Protein AF-B1K6P9-F1 (afdb_monomer)

Organism: Burkholderia orbicola (strain MC0-3) (NCBI:txid406425)

Secondary structure (DSSP, 8-state):
-BHHHHHHHHHHTT--HHHHHHHTT--HHHHHTHHHHSB--HHHHHHHHHHHHHHHTT---HHHHHTS--PPPPPTT---------PPPPP--

Sequence (93 aa):
MTYFEFRDQLKRARLTVREFASLVKMNENSITNYSQKGVVPSHLAVIALLMGEMADHQIEFRDIIDQMEIKQKKPRGAPIKFGMSHAKPALQG

Foldseek 3Di:
DFLVVLVVLCVLLVHDLVLLCVLLLHDSCVSVVSNVVRDDDPVSVVVSNVSSVCVVVVHDCSVVSVPDPPDRDPDPDDDPPPPPPPDDDDDDD

Solvent-accessible surface area (backbone atoms only — not comparable to full-atom values): 5708 Å² total; per-residue (Å²): 97,39,36,65,59,45,51,50,24,26,52,60,40,71,40,54,70,59,55,49,20,58,71,72,53,44,61,46,66,71,57,60,56,23,57,83,69,46,41,48,60,68,68,62,41,52,52,33,48,51,45,19,52,33,40,75,70,72,45,84,54,67,70,62,51,68,69,48,88,70,73,62,76,75,79,84,77,72,79,76,83,70,80,83,75,81,76,79,84,78,91,80,132

Radius of gyration: 21.48 Å; Cα contacts (8 Å, |Δi|>4): 73; chains: 1; bounding box: 70×48×27 Å

Mean predicted aligned error: 10.43 Å

pLDDT: mean 84.45, std 18.44, range [46.09, 98.56]

Nearest PDB structures (foldseek):
  3g5g-assembly5_J  TM=5.085E-01  e=7.215E-01  Enterobacter sp. RFL1396
  3fya-assembly1_A  TM=5.545E-01  e=1.283E+00  Enterobacter sp. RFL1396
  3g5g-assembly5_I  TM=5.527E-01  e=1.283E+00  Enterobacter sp. RFL1396
  4i6u-assembly2_C  TM=5.665E-01  e=1.710E+00  Enterobacter sp. RFL1396
  4pu8-assembly1_A  TM=5.807E-01  e=1.524E+00  Shewanella oneidensis MR-1

Structure (mmCIF, N/CA/C/O backbone):
data_AF-B1K6P9-F1
#
_entry.id   AF-B1K6P9-F1
#
loop_
_atom_site.group_PDB
_atom_site.id
_atom_site.type_symbol
_atom_site.label_atom_id
_atom_site.label_alt_id
_atom_site.label_comp_id
_atom_site.label_asym_id
_atom_site.label_entity_id
_atom_site.label_seq_id
_atom_site.pdbx_PDB_ins_code
_atom_site.Cartn_x
_atom_site.Cartn_y
_atom_site.Cartn_z
_atom_site.occupancy
_atom_site.B_iso_or_equiv
_atom_site.auth_seq_id
_atom_site.auth_comp_id
_atom_site.auth_asym_id
_atom_site.auth_atom_id
_atom_site.pdbx_PDB_model_num
ATOM 1 N N . MET A 1 1 ? 1.752 10.225 -6.551 1.00 95.94 1 MET A N 1
ATOM 2 C CA . MET A 1 1 ? 1.388 9.840 -5.178 1.00 95.94 1 MET A CA 1
ATOM 3 C C . MET A 1 1 ? 2.639 9.345 -4.478 1.00 95.94 1 MET A C 1
ATOM 5 O O . MET A 1 1 ? 3.317 8.456 -4.998 1.00 95.94 1 MET A O 1
ATOM 9 N N . THR A 1 2 ? 2.981 9.965 -3.357 1.00 98.38 2 THR A N 1
ATOM 10 C CA . THR A 1 2 ? 4.077 9.510 -2.502 1.00 98.38 2 THR A CA 1
ATOM 11 C C . THR A 1 2 ? 3.719 8.169 -1.864 1.00 98.38 2 THR A C 1
ATOM 13 O O . THR A 1 2 ? 2.549 7.797 -1.761 1.00 98.38 2 THR A O 1
ATOM 16 N N . TYR A 1 3 ? 4.722 7.416 -1.417 1.00 98.12 3 TYR A N 1
ATOM 17 C CA . TYR A 1 3 ? 4.477 6.176 -0.680 1.00 98.12 3 TYR A CA 1
ATOM 18 C C . TYR A 1 3 ? 3.678 6.423 0.611 1.00 98.12 3 TYR A C 1
ATOM 20 O O . TYR A 1 3 ? 2.876 5.581 1.009 1.00 98.12 3 TYR A O 1
ATOM 28 N N . PHE A 1 4 ? 3.856 7.587 1.242 1.00 97.94 4 PHE A N 1
ATOM 29 C CA . PHE A 1 4 ? 3.111 7.970 2.438 1.00 97.94 4 PHE A CA 1
ATOM 30 C C . PHE A 1 4 ? 1.623 8.204 2.136 1.00 97.94 4 PHE A C 1
ATOM 32 O O . PHE A 1 4 ? 0.778 7.564 2.753 1.00 97.94 4 PHE A O 1
ATOM 39 N N . GLU A 1 5 ? 1.307 9.006 1.113 1.00 98.44 5 GLU A N 1
ATOM 40 C CA . GLU A 1 5 ? -0.075 9.223 0.652 1.00 98.44 5 GLU A CA 1
ATOM 41 C C . GLU A 1 5 ? -0.755 7.905 0.259 1.00 98.44 5 GLU A C 1
ATOM 43 O O . GLU A 1 5 ? -1.909 7.663 0.601 1.00 98.44 5 GLU A O 1
ATOM 48 N N . PHE A 1 6 ? -0.022 7.016 -0.419 1.00 98.56 6 PHE A N 1
ATOM 49 C CA . PHE A 1 6 ? -0.505 5.677 -0.750 1.00 98.56 6 PHE A CA 1
ATOM 50 C C . PHE A 1 6 ? -0.867 4.879 0.507 1.00 98.56 6 PHE A C 1
ATOM 52 O O . PHE A 1 6 ? -1.934 4.271 0.569 1.00 98.56 6 PHE A O 1
ATOM 59 N N . ARG A 1 7 ? -0.013 4.902 1.537 1.00 98.25 7 ARG A N 1
ATOM 60 C CA . ARG A 1 7 ? -0.286 4.226 2.814 1.00 98.25 7 ARG A CA 1
ATOM 61 C C . ARG A 1 7 ? -1.501 4.813 3.522 1.00 98.25 7 ARG A C 1
ATOM 63 O O . ARG A 1 7 ? -2.233 4.046 4.141 1.00 98.25 7 ARG A O 1
ATOM 70 N N . ASP A 1 8 ? -1.737 6.114 3.416 1.00 98.31 8 ASP A N 1
ATOM 71 C CA . ASP A 1 8 ? -2.927 6.744 3.984 1.00 98.31 8 ASP A CA 1
ATOM 72 C C . ASP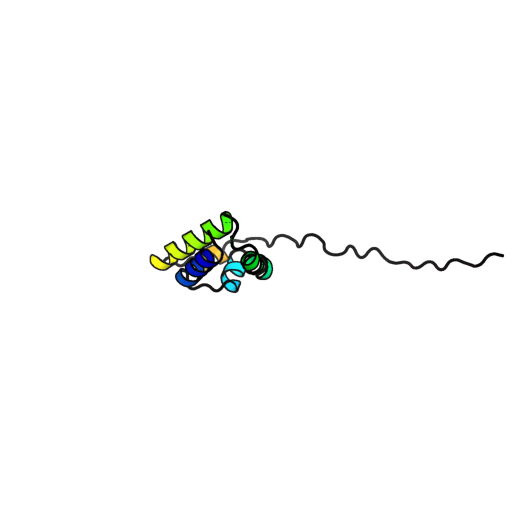 A 1 8 ? -4.206 6.336 3.246 1.00 98.31 8 ASP A C 1
ATOM 74 O O . ASP A 1 8 ? -5.195 6.015 3.904 1.00 98.31 8 ASP A O 1
ATOM 78 N N . GLN A 1 9 ? -4.172 6.205 1.914 1.00 98.38 9 GLN A N 1
ATOM 79 C CA . GLN A 1 9 ? -5.295 5.625 1.165 1.00 98.38 9 GLN A CA 1
ATOM 80 C C . GLN A 1 9 ? -5.573 4.172 1.576 1.00 98.38 9 GLN A C 1
ATOM 82 O O . GLN A 1 9 ? -6.730 3.794 1.744 1.00 98.38 9 GLN A O 1
ATOM 87 N N . LEU A 1 10 ? -4.536 3.361 1.826 1.00 98.19 10 LEU A N 1
ATOM 88 C CA . LEU A 1 10 ? -4.737 1.998 2.334 1.00 98.19 10 LEU A CA 1
ATOM 89 C C . LEU A 1 10 ? -5.354 1.986 3.736 1.00 98.19 10 LEU A C 1
ATOM 91 O O . LEU A 1 10 ? -6.266 1.203 3.989 1.00 98.19 10 LEU A O 1
ATOM 95 N N . LYS A 1 11 ? -4.907 2.866 4.641 1.00 98.06 11 LYS A N 1
ATOM 96 C CA . LYS A 1 11 ? -5.520 3.001 5.973 1.00 98.06 11 LYS A CA 1
ATOM 97 C C . LYS A 1 11 ? -6.992 3.397 5.867 1.00 98.06 11 LYS A C 1
ATOM 99 O O . LYS A 1 11 ? -7.815 2.791 6.547 1.00 98.06 11 LYS A O 1
ATOM 104 N N . ARG A 1 12 ? -7.317 4.362 4.998 1.00 97.44 12 ARG A N 1
ATOM 105 C CA . ARG A 1 12 ? -8.695 4.791 4.699 1.00 97.44 12 ARG A CA 1
ATOM 106 C C . ARG A 1 12 ? -9.538 3.614 4.205 1.00 97.44 12 ARG A C 1
ATOM 108 O O . ARG A 1 12 ? -10.601 3.348 4.750 1.00 97.44 12 ARG A O 1
ATOM 115 N N . ALA A 1 13 ? -8.982 2.808 3.301 1.00 97.44 13 ALA A N 1
ATOM 116 C CA . ALA A 1 13 ? -9.595 1.574 2.814 1.00 97.44 13 ALA A CA 1
ATOM 117 C C . ALA A 1 13 ? -9.654 0.426 3.847 1.00 97.44 13 ALA A C 1
ATOM 119 O O . ALA A 1 13 ? -10.181 -0.647 3.542 1.00 97.44 13 ALA A O 1
ATOM 120 N N . ARG A 1 14 ? -9.107 0.616 5.059 1.00 96.81 14 ARG A N 1
ATOM 121 C CA . ARG A 1 14 ? -8.919 -0.423 6.088 1.00 96.81 14 ARG A CA 1
ATOM 122 C C . ARG A 1 14 ? -8.154 -1.631 5.543 1.00 96.81 14 ARG A C 1
ATOM 124 O O . ARG A 1 14 ? -8.593 -2.773 5.664 1.00 96.81 14 ARG A O 1
ATOM 131 N N . LEU A 1 15 ? -7.028 -1.355 4.893 1.00 97.25 15 LEU A N 1
ATOM 132 C CA . LEU A 1 15 ? -6.121 -2.343 4.325 1.00 97.25 15 LEU A CA 1
ATOM 133 C C . LEU A 1 15 ? -4.698 -2.153 4.849 1.00 97.25 15 LEU A C 1
ATOM 135 O O . LEU A 1 15 ? -4.154 -1.051 4.953 1.00 97.25 15 LEU A O 1
ATOM 139 N N . THR A 1 16 ? -4.043 -3.275 5.090 1.00 97.69 16 THR A N 1
ATOM 140 C CA . THR A 1 16 ? -2.591 -3.378 5.182 1.00 97.69 16 THR A CA 1
ATOM 141 C C . THR A 1 16 ? -1.968 -3.438 3.780 1.00 97.69 16 THR A C 1
ATOM 143 O O . THR A 1 16 ? -2.633 -3.722 2.783 1.00 97.69 16 THR A O 1
ATOM 146 N N . VAL A 1 17 ? -0.651 -3.206 3.678 1.00 97.12 17 VAL A N 1
ATOM 147 C CA . VAL A 1 17 ? 0.078 -3.390 2.402 1.00 97.12 17 VAL A CA 1
ATOM 148 C C . VAL A 1 17 ? -0.004 -4.839 1.927 1.00 97.12 17 VAL A C 1
ATOM 150 O O . VAL A 1 17 ? -0.130 -5.075 0.730 1.00 97.12 17 VAL A O 1
ATOM 153 N N . ARG A 1 18 ? 0.015 -5.799 2.857 1.00 96.62 18 ARG A N 1
ATOM 154 C CA . ARG A 1 18 ? -0.113 -7.226 2.559 1.00 96.62 18 ARG A CA 1
ATOM 155 C C . ARG A 1 18 ? -1.472 -7.571 1.954 1.00 96.62 18 ARG A C 1
ATOM 157 O O . ARG A 1 18 ? -1.523 -8.263 0.941 1.00 96.62 18 ARG A O 1
ATOM 164 N N . GLU A 1 19 ? -2.562 -7.082 2.540 1.00 96.25 19 GLU A N 1
ATOM 165 C CA . GLU A 1 19 ? -3.915 -7.315 2.014 1.00 96.25 19 GLU A CA 1
ATOM 166 C C . GLU A 1 19 ? -4.094 -6.666 0.646 1.00 96.25 19 GLU A C 1
ATOM 168 O O . GLU A 1 19 ? -4.571 -7.315 -0.282 1.00 96.25 19 GLU A O 1
ATOM 173 N N . PHE A 1 20 ? -3.621 -5.427 0.483 1.00 96.44 20 PHE A N 1
ATOM 174 C CA . PHE A 1 20 ? -3.611 -4.774 -0.821 1.00 96.44 20 PHE A CA 1
ATOM 175 C C . PHE A 1 20 ? -2.828 -5.598 -1.854 1.00 96.44 20 PHE A C 1
ATOM 177 O O . PHE A 1 20 ? -3.345 -5.867 -2.935 1.00 96.44 20 PHE A O 1
ATOM 184 N N . ALA A 1 21 ? -1.618 -6.060 -1.514 1.00 95.25 21 ALA A N 1
ATOM 185 C CA . ALA A 1 21 ? -0.803 -6.904 -2.387 1.00 95.25 21 ALA A CA 1
ATOM 186 C C . ALA A 1 21 ? -1.535 -8.192 -2.795 1.00 95.25 21 ALA A C 1
ATOM 188 O O . ALA A 1 21 ? -1.481 -8.585 -3.960 1.00 95.25 21 ALA A O 1
ATOM 189 N N . SER A 1 22 ? -2.253 -8.815 -1.855 1.00 93.06 22 SER A N 1
ATOM 190 C CA . SER A 1 22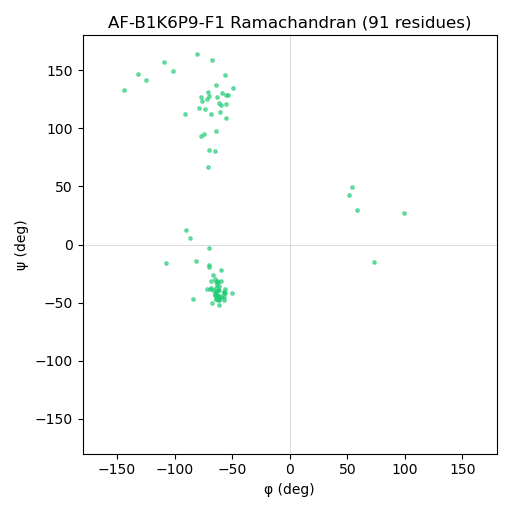 ? -3.069 -10.005 -2.104 1.00 93.06 22 SER A CA 1
ATOM 191 C C . SER A 1 22 ? -4.216 -9.730 -3.080 1.00 93.06 22 SER A C 1
ATOM 193 O O . SER A 1 22 ? -4.411 -10.501 -4.023 1.00 93.06 22 SER A O 1
ATOM 195 N N . LEU A 1 23 ? -4.930 -8.613 -2.909 1.00 92.69 23 LEU A N 1
ATOM 196 C CA . LEU A 1 23 ? -6.033 -8.206 -3.787 1.00 92.69 23 LEU A CA 1
ATOM 197 C C . LEU A 1 23 ? -5.545 -7.940 -5.217 1.00 92.69 23 LEU A C 1
ATOM 199 O O . LEU A 1 23 ? -6.138 -8.424 -6.176 1.00 92.69 23 LEU A O 1
ATOM 203 N N . VAL A 1 24 ? -4.409 -7.252 -5.375 1.00 91.75 24 VAL A N 1
ATOM 204 C CA . VAL A 1 24 ? -3.834 -6.961 -6.704 1.00 91.75 24 VAL A CA 1
ATOM 205 C C . VAL A 1 24 ? -2.922 -8.074 -7.245 1.00 91.75 24 VAL A C 1
ATOM 207 O O . VAL A 1 24 ? -2.283 -7.902 -8.285 1.00 91.75 24 VAL A O 1
ATOM 210 N N . LYS A 1 25 ? -2.837 -9.215 -6.545 1.00 90.50 25 LYS A N 1
ATOM 211 C CA . LYS A 1 25 ? -2.005 -10.387 -6.883 1.00 90.50 25 LYS A CA 1
ATOM 212 C C . LYS A 1 25 ? -0.533 -10.038 -7.151 1.00 90.50 25 LYS A C 1
ATOM 214 O O . LYS A 1 25 ? 0.097 -10.566 -8.073 1.00 90.50 25 LYS A O 1
ATOM 219 N N . MET A 1 26 ? 0.027 -9.163 -6.321 1.00 92.31 26 MET A N 1
ATOM 220 C CA . MET A 1 26 ? 1.438 -8.780 -6.331 1.00 92.31 26 MET A CA 1
ATOM 221 C C . MET A 1 26 ? 2.175 -9.328 -5.110 1.00 92.31 26 MET A C 1
ATOM 223 O O . MET A 1 26 ? 1.589 -9.608 -4.069 1.00 92.31 26 MET A O 1
ATOM 227 N N . ASN A 1 27 ? 3.496 -9.457 -5.229 1.00 93.81 27 ASN A N 1
ATOM 228 C CA . ASN A 1 27 ? 4.341 -9.756 -4.081 1.00 93.81 27 ASN A CA 1
ATOM 229 C C . ASN A 1 27 ? 4.406 -8.526 -3.158 1.00 93.81 27 ASN A C 1
ATOM 231 O O . ASN A 1 27 ? 4.703 -7.425 -3.625 1.00 93.81 27 ASN A O 1
ATOM 235 N N . GLU A 1 28 ? 4.181 -8.722 -1.857 1.00 95.94 28 GLU A N 1
ATOM 236 C CA . GLU A 1 28 ? 4.267 -7.677 -0.829 1.00 95.94 28 GLU A CA 1
ATOM 237 C C . GLU A 1 28 ? 5.586 -6.888 -0.908 1.00 95.94 28 GLU A C 1
ATOM 239 O O . GLU A 1 28 ? 5.571 -5.657 -0.886 1.00 95.94 28 GLU A O 1
ATOM 244 N N . ASN A 1 29 ? 6.712 -7.577 -1.126 1.00 95.56 29 ASN A N 1
ATOM 245 C CA . ASN A 1 29 ? 8.038 -6.962 -1.229 1.00 95.56 29 ASN A CA 1
ATOM 246 C C . ASN A 1 29 ? 8.142 -5.992 -2.410 1.00 95.56 29 ASN A C 1
ATOM 248 O O . ASN A 1 29 ? 8.846 -4.989 -2.342 1.00 95.56 29 ASN A O 1
ATOM 252 N N . SER A 1 30 ? 7.429 -6.256 -3.510 1.00 94.62 30 SER A N 1
ATOM 253 C CA . SER A 1 30 ? 7.400 -5.333 -4.649 1.00 94.62 30 SER A CA 1
ATOM 254 C C . SER A 1 30 ? 6.741 -4.005 -4.288 1.00 94.62 30 SER A C 1
ATOM 256 O O . SER A 1 30 ? 7.113 -2.983 -4.855 1.00 94.62 30 SER A O 1
ATOM 258 N N . ILE A 1 31 ? 5.798 -4.017 -3.344 1.00 96.12 31 ILE A N 1
ATOM 259 C CA . ILE A 1 31 ? 5.091 -2.822 -2.887 1.00 96.12 31 ILE A CA 1
ATOM 260 C C . ILE A 1 31 ? 5.905 -2.100 -1.816 1.00 96.12 31 ILE A C 1
ATOM 262 O O . ILE A 1 31 ? 6.105 -0.889 -1.915 1.00 96.12 31 ILE A O 1
ATOM 266 N N . THR A 1 32 ? 6.425 -2.824 -0.821 1.00 95.88 32 THR A N 1
ATOM 267 C CA . THR A 1 32 ? 7.220 -2.219 0.260 1.00 95.88 32 THR A CA 1
ATOM 268 C C . THR A 1 32 ? 8.515 -1.588 -0.255 1.00 95.88 32 THR A C 1
ATOM 270 O O . THR A 1 32 ? 8.916 -0.543 0.258 1.00 95.88 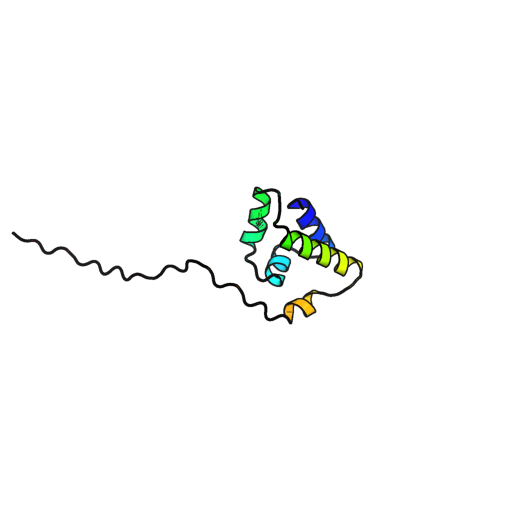32 THR A O 1
ATOM 273 N N . ASN A 1 33 ? 9.115 -2.119 -1.328 1.00 96.38 33 ASN A N 1
ATOM 274 C CA . ASN A 1 33 ? 10.279 -1.521 -1.996 1.00 96.38 33 ASN A CA 1
ATOM 275 C C . ASN A 1 33 ? 10.031 -0.096 -2.531 1.00 96.38 33 ASN A C 1
ATOM 277 O O . ASN A 1 33 ? 10.986 0.663 -2.703 1.00 96.38 33 ASN A O 1
ATOM 281 N N . TYR A 1 34 ? 8.779 0.312 -2.778 1.00 97.00 34 TYR A N 1
ATOM 282 C CA . TYR A 1 34 ? 8.484 1.694 -3.179 1.00 97.00 34 TYR A CA 1
ATOM 283 C C . TYR A 1 34 ? 8.694 2.705 -2.046 1.00 97.00 34 TYR A C 1
ATOM 285 O O . TYR A 1 34 ? 8.887 3.884 -2.336 1.00 97.00 34 TYR A O 1
ATOM 293 N N . SER A 1 35 ? 8.751 2.263 -0.783 1.00 95.81 35 SER A N 1
ATOM 294 C CA . SER A 1 35 ? 9.111 3.137 0.342 1.00 95.81 35 SER A CA 1
ATOM 295 C C . SER A 1 35 ? 10.475 3.803 0.142 1.00 95.81 35 SER A C 1
ATOM 297 O O . SER A 1 35 ? 10.596 5.007 0.339 1.00 95.81 35 SER A O 1
ATOM 299 N N . GLN A 1 36 ? 11.468 3.057 -0.353 1.00 95.44 36 GLN A N 1
ATOM 300 C CA . GLN A 1 36 ? 12.820 3.564 -0.615 1.00 95.44 36 GLN A CA 1
ATOM 301 C C . GLN A 1 36 ? 12.857 4.570 -1.771 1.00 95.44 36 GLN A C 1
ATOM 303 O O . GLN A 1 36 ? 13.674 5.483 -1.777 1.00 95.44 36 GLN A O 1
ATOM 308 N N . LYS A 1 37 ? 11.963 4.412 -2.755 1.00 94.00 37 LYS A N 1
ATOM 309 C CA . LYS A 1 37 ? 11.832 5.330 -3.898 1.00 94.00 37 LYS A CA 1
ATOM 310 C C . LYS A 1 37 ? 11.005 6.574 -3.570 1.00 94.00 37 LYS A C 1
ATOM 312 O O . LYS A 1 37 ? 10.973 7.500 -4.372 1.00 94.00 37 LYS A O 1
ATOM 317 N N . GLY A 1 38 ? 10.280 6.576 -2.452 1.00 96.69 38 GLY A N 1
ATOM 318 C CA . GLY A 1 38 ? 9.405 7.668 -2.021 1.00 96.69 38 GLY A CA 1
ATOM 319 C C . GLY A 1 38 ? 8.102 7.817 -2.816 1.00 96.69 38 GLY A C 1
ATOM 320 O O . GLY A 1 38 ? 7.179 8.476 -2.340 1.00 96.69 38 GLY A O 1
ATOM 321 N N . VAL A 1 39 ? 7.974 7.184 -3.986 1.00 97.69 39 VAL A N 1
ATOM 322 C CA . VAL A 1 39 ? 6.803 7.274 -4.872 1.00 97.69 39 VAL A CA 1
ATOM 323 C C . VAL A 1 39 ? 6.335 5.898 -5.336 1.00 97.69 39 VAL A C 1
ATOM 325 O O . VAL A 1 39 ? 7.142 4.991 -5.553 1.00 97.69 39 VAL A O 1
ATOM 328 N N . VAL A 1 40 ? 5.022 5.754 -5.523 1.00 97.62 40 VAL A N 1
ATOM 329 C CA . VAL A 1 40 ? 4.403 4.534 -6.065 1.00 97.62 40 VAL A CA 1
ATOM 330 C C . VAL A 1 40 ? 4.042 4.702 -7.549 1.00 97.62 40 VAL A C 1
ATOM 332 O O . VAL A 1 40 ? 3.716 5.812 -7.977 1.00 97.62 40 VAL A O 1
ATOM 335 N N . PRO A 1 41 ? 4.068 3.625 -8.358 1.00 97.88 41 PRO A N 1
ATOM 336 C CA . PRO A 1 41 ? 3.590 3.656 -9.738 1.00 97.88 41 PRO A CA 1
ATOM 337 C C . PRO A 1 41 ? 2.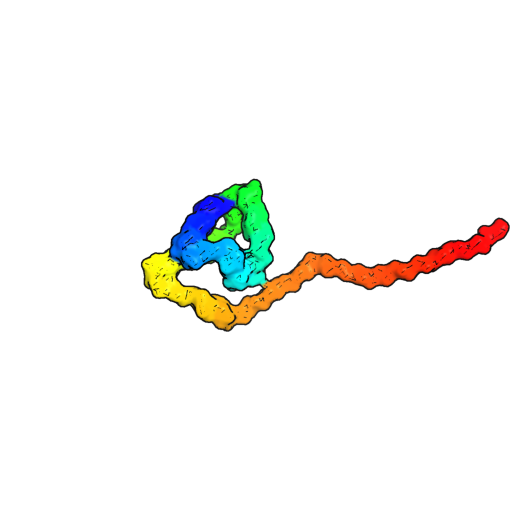136 4.127 -9.859 1.00 97.88 41 PRO A C 1
ATOM 339 O O . PRO A 1 41 ? 1.293 3.785 -9.028 1.00 97.88 41 PRO A O 1
ATOM 342 N N . SER A 1 42 ? 1.820 4.832 -10.948 1.00 97.75 42 SER A N 1
ATOM 343 C CA . SER A 1 42 ? 0.518 5.487 -11.142 1.00 97.75 42 SER A CA 1
ATOM 344 C C . SER A 1 42 ? -0.677 4.539 -11.037 1.00 97.75 42 SER A C 1
ATOM 346 O O . SER A 1 42 ? -1.688 4.901 -10.453 1.00 97.75 42 SER A O 1
ATOM 348 N N . HIS A 1 43 ? -0.567 3.309 -11.543 1.00 96.44 43 HIS A N 1
ATOM 349 C CA . HIS A 1 43 ? -1.664 2.339 -11.469 1.00 96.44 43 HIS A CA 1
ATOM 350 C C . HIS A 1 43 ? -1.964 1.903 -10.025 1.00 96.44 43 HIS A C 1
ATOM 352 O O . HIS A 1 43 ? -3.130 1.805 -9.662 1.00 96.44 43 HIS A O 1
ATOM 358 N N . LEU A 1 44 ? -0.946 1.714 -9.174 1.00 97.50 44 LEU A N 1
ATOM 359 C CA . LEU A 1 44 ? -1.163 1.396 -7.755 1.00 97.50 44 LEU A CA 1
ATOM 360 C C . LEU A 1 44 ? -1.763 2.582 -6.999 1.00 97.50 44 LEU A C 1
ATOM 362 O O . LEU A 1 44 ? -2.626 2.386 -6.150 1.00 97.50 44 LEU A O 1
ATOM 366 N N . ALA A 1 45 ? -1.340 3.802 -7.342 1.00 98.12 45 ALA A N 1
ATOM 367 C CA . ALA A 1 45 ? -1.913 5.025 -6.789 1.00 98.12 45 ALA A CA 1
ATOM 368 C C . ALA A 1 45 ? -3.406 5.161 -7.124 1.00 98.12 45 ALA A C 1
ATOM 370 O O . ALA A 1 45 ? -4.207 5.429 -6.234 1.00 98.12 45 ALA A O 1
ATOM 371 N N . VAL A 1 46 ? -3.779 4.939 -8.390 1.00 98.50 46 VAL A N 1
ATOM 372 C CA . VAL A 1 46 ? -5.177 4.989 -8.847 1.00 98.50 46 VAL A CA 1
ATOM 373 C C . VAL A 1 46 ? -6.022 3.942 -8.123 1.00 98.50 46 VAL A C 1
ATOM 375 O O . VAL A 1 46 ? -7.076 4.281 -7.598 1.00 98.50 46 VAL A O 1
ATOM 378 N N . ILE A 1 47 ? -5.548 2.694 -8.037 1.00 97.06 47 ILE A N 1
ATOM 379 C CA . ILE A 1 47 ? -6.287 1.619 -7.357 1.00 97.06 47 ILE A CA 1
ATOM 380 C C . ILE A 1 47 ? -6.483 1.947 -5.872 1.00 97.06 47 ILE A C 1
ATOM 382 O O . ILE A 1 47 ? -7.599 1.842 -5.374 1.00 97.06 47 ILE A O 1
ATOM 386 N N . ALA A 1 48 ? -5.431 2.374 -5.166 1.00 98.06 48 ALA A N 1
ATOM 387 C CA . ALA A 1 48 ? -5.534 2.703 -3.744 1.00 98.06 48 ALA A CA 1
ATOM 388 C C . ALA A 1 48 ? -6.479 3.883 -3.482 1.00 98.06 48 ALA A C 1
ATOM 390 O O . ALA A 1 48 ? -7.262 3.824 -2.538 1.00 98.06 48 ALA A O 1
ATOM 391 N N . LEU A 1 49 ? -6.442 4.921 -4.326 1.00 98.25 49 LEU A N 1
ATOM 392 C CA . LEU A 1 49 ? -7.353 6.061 -4.223 1.00 98.25 49 LEU A CA 1
ATOM 393 C C . LEU A 1 49 ? -8.815 5.627 -4.390 1.00 98.25 49 LEU A C 1
ATOM 395 O O . LEU A 1 49 ? -9.659 6.008 -3.585 1.00 98.25 49 LEU A O 1
ATOM 399 N N . LEU A 1 50 ? -9.103 4.798 -5.401 1.00 97.88 50 LEU A N 1
ATOM 400 C CA . LEU A 1 50 ? -10.449 4.275 -5.636 1.00 97.88 50 LEU A CA 1
ATOM 401 C C . LEU A 1 50 ? -10.924 3.387 -4.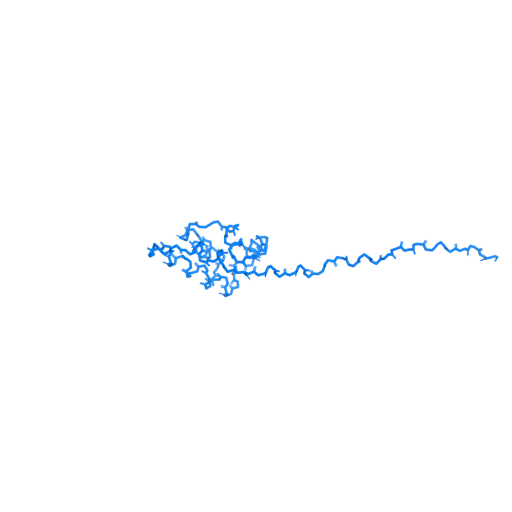483 1.00 97.88 50 LEU A C 1
ATOM 403 O O . LEU A 1 50 ? -12.050 3.546 -4.034 1.00 97.88 50 LEU A O 1
ATOM 407 N N . MET A 1 51 ? -10.074 2.499 -3.959 1.00 97.12 51 MET A N 1
ATOM 408 C CA . MET A 1 51 ? -10.414 1.667 -2.796 1.00 97.12 51 MET A CA 1
ATOM 409 C C . MET A 1 51 ? -10.692 2.504 -1.541 1.00 97.12 51 MET A C 1
ATOM 411 O O . MET A 1 51 ? -11.607 2.186 -0.785 1.00 97.12 51 MET A O 1
ATOM 415 N N . GLY A 1 52 ? -9.915 3.570 -1.322 1.00 97.25 52 GLY A N 1
ATOM 416 C CA . GLY A 1 52 ? -10.147 4.518 -0.234 1.00 97.25 52 GLY A CA 1
ATOM 417 C C . GLY A 1 52 ? -11.492 5.228 -0.378 1.00 97.25 52 GLY A C 1
ATOM 418 O O . GLY A 1 52 ? -12.244 5.304 0.586 1.00 97.25 52 GLY A O 1
ATOM 419 N N . GLU A 1 53 ? -11.825 5.682 -1.588 1.00 97.88 53 GLU A N 1
ATOM 420 C CA . GLU A 1 53 ? -13.127 6.291 -1.872 1.00 97.88 53 GLU A CA 1
ATOM 421 C C . GLU A 1 53 ? -14.275 5.292 -1.681 1.00 97.88 53 GLU A C 1
ATOM 423 O O . GLU A 1 53 ? -15.234 5.579 -0.979 1.00 97.88 53 GLU A O 1
ATOM 428 N N . MET A 1 54 ? -14.164 4.078 -2.218 1.00 96.56 54 MET A N 1
ATOM 429 C CA . MET A 1 54 ? -15.181 3.036 -2.045 1.00 96.56 54 MET A CA 1
ATOM 430 C C . MET A 1 54 ? -15.448 2.729 -0.567 1.00 96.56 54 MET A C 1
ATOM 432 O O . MET A 1 54 ? -16.606 2.604 -0.176 1.00 96.56 54 MET A O 1
ATOM 436 N N . ALA A 1 55 ? -14.404 2.657 0.264 1.00 95.44 55 ALA A N 1
ATOM 437 C CA . ALA A 1 55 ? -14.554 2.410 1.695 1.00 95.44 55 ALA A CA 1
ATOM 438 C C . ALA A 1 55 ? -15.304 3.537 2.424 1.00 95.44 55 ALA A C 1
ATOM 440 O O . ALA A 1 55 ? -16.148 3.251 3.274 1.00 95.44 55 ALA A O 1
ATOM 441 N N . ASP A 1 56 ? -15.044 4.799 2.075 1.00 95.75 56 ASP A N 1
ATOM 442 C CA . ASP A 1 56 ? -15.753 5.952 2.647 1.00 95.75 56 ASP A CA 1
ATOM 443 C C . ASP A 1 56 ? -17.245 5.951 2.291 1.00 95.75 56 ASP A C 1
ATOM 445 O O . ASP A 1 56 ? -18.079 6.358 3.100 1.00 95.75 56 ASP A O 1
ATOM 449 N N . HIS A 1 57 ? -17.588 5.432 1.110 1.00 96.94 57 HIS A N 1
ATOM 450 C CA . HIS A 1 57 ? -18.971 5.256 0.654 1.00 96.94 57 HIS A CA 1
ATOM 451 C C . HIS A 1 57 ? -19.567 3.892 1.046 1.00 96.94 57 HIS A C 1
ATOM 453 O O . HIS A 1 57 ? -20.631 3.529 0.553 1.00 96.94 57 HIS A O 1
ATOM 459 N N . GLN A 1 58 ? -18.909 3.138 1.938 1.00 95.38 58 GLN A N 1
ATOM 460 C CA . GLN A 1 58 ? -19.361 1.827 2.436 1.00 95.38 58 GLN A CA 1
ATOM 461 C C . GLN A 1 58 ? -19.571 0.772 1.334 1.00 95.38 58 GLN A C 1
ATOM 463 O O . GLN A 1 58 ? -20.400 -0.129 1.458 1.00 95.38 58 GLN A O 1
ATOM 468 N N . ILE A 1 59 ? -18.809 0.870 0.246 1.00 95.69 59 ILE A N 1
ATOM 469 C CA . ILE A 1 59 ? -18.848 -0.074 -0.868 1.00 95.69 59 ILE A CA 1
ATOM 470 C C . ILE A 1 59 ? -17.824 -1.184 -0.609 1.00 95.69 59 ILE A C 1
ATOM 472 O O . ILE A 1 59 ? -16.612 -0.955 -0.668 1.00 95.69 59 ILE A O 1
ATOM 476 N N . GLU A 1 60 ? -18.303 -2.405 -0.365 1.00 92.75 60 GLU A N 1
ATOM 477 C CA . GLU A 1 60 ? -17.436 -3.575 -0.202 1.00 92.75 60 GLU A CA 1
ATOM 478 C C . GLU A 1 60 ? -16.853 -4.028 -1.546 1.00 92.75 60 GLU A C 1
ATOM 480 O O . GLU A 1 60 ? -17.563 -4.434 -2.464 1.00 92.75 60 GLU A O 1
ATOM 485 N N . PHE A 1 61 ? -15.527 -3.958 -1.661 1.00 92.75 61 PHE A N 1
ATOM 486 C CA . PHE A 1 61 ? -14.791 -4.286 -2.887 1.00 92.75 61 PHE A CA 1
ATOM 487 C C . PHE A 1 61 ? -14.013 -5.602 -2.806 1.00 92.75 61 PHE A C 1
ATOM 489 O O . PHE A 1 61 ? -13.583 -6.117 -3.836 1.00 92.75 61 PHE A O 1
ATOM 496 N N . ARG A 1 62 ? -13.793 -6.139 -1.600 1.00 90.69 62 ARG A N 1
ATOM 497 C CA . ARG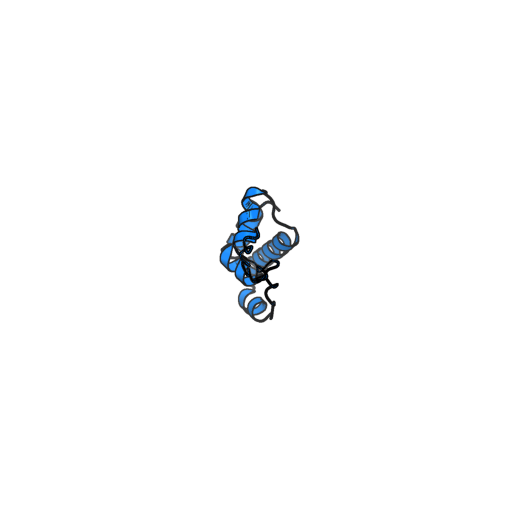 A 1 62 ? -12.949 -7.325 -1.372 1.00 90.69 62 ARG A CA 1
ATOM 498 C C . ARG A 1 62 ? -13.515 -8.540 -2.103 1.00 90.69 62 ARG A C 1
ATOM 500 O O . ARG A 1 62 ? -12.830 -9.108 -2.946 1.00 90.69 62 ARG A O 1
ATOM 507 N N . ASP A 1 63 ? -14.794 -8.827 -1.879 1.00 86.75 63 ASP A N 1
ATOM 508 C CA . ASP A 1 63 ? -15.486 -9.967 -2.486 1.00 86.75 63 ASP A CA 1
ATOM 509 C C . ASP A 1 63 ? -15.571 -9.849 -4.014 1.00 86.75 63 ASP A C 1
ATOM 511 O O . ASP A 1 63 ? -15.410 -10.836 -4.727 1.00 86.75 63 ASP A O 1
ATOM 515 N N . ILE A 1 64 ? -15.779 -8.633 -4.530 1.00 88.12 64 ILE A N 1
ATOM 516 C CA . ILE A 1 64 ? -15.849 -8.364 -5.975 1.00 88.12 64 ILE A CA 1
ATOM 517 C C . ILE A 1 64 ? -14.495 -8.646 -6.637 1.00 88.12 64 ILE A C 1
ATOM 519 O O . ILE A 1 64 ? -14.434 -9.252 -7.705 1.00 88.12 64 ILE A O 1
ATOM 523 N N . ILE A 1 65 ? -13.399 -8.215 -6.008 1.00 88.38 65 ILE A N 1
ATOM 524 C CA . ILE A 1 65 ? -12.047 -8.430 -6.533 1.00 88.38 65 ILE A CA 1
ATOM 525 C C . ILE A 1 65 ? -11.642 -9.900 -6.409 1.00 88.38 65 ILE A C 1
ATOM 527 O O . ILE A 1 65 ? -11.023 -10.429 -7.331 1.00 88.38 65 ILE A O 1
ATOM 531 N N . ASP A 1 66 ? -12.007 -10.575 -5.319 1.00 83.12 66 ASP A N 1
ATOM 532 C CA . ASP A 1 66 ? -11.697 -11.996 -5.131 1.00 83.12 66 ASP A CA 1
ATOM 533 C C . ASP A 1 66 ? -12.428 -12.905 -6.130 1.00 83.12 66 ASP A C 1
ATOM 535 O O . ASP A 1 66 ? -11.905 -13.961 -6.488 1.00 83.12 66 ASP A O 1
ATOM 539 N N . GLN A 1 67 ? -13.580 -12.475 -6.657 1.00 82.88 67 GLN A N 1
ATOM 540 C CA . GLN A 1 67 ? -14.262 -13.153 -7.766 1.00 82.88 67 GLN A CA 1
ATOM 541 C C . GLN A 1 67 ? -13.520 -13.028 -9.105 1.00 82.88 67 GLN A C 1
ATOM 543 O O . GLN A 1 67 ? -13.766 -13.814 -10.022 1.00 82.88 67 GLN A O 1
ATOM 548 N N . MET A 1 68 ? -12.613 -12.059 -9.255 1.00 80.12 68 MET A N 1
ATOM 549 C CA . MET A 1 68 ? -11.823 -11.940 -10.474 1.00 80.12 68 MET A CA 1
ATOM 550 C C . MET A 1 68 ? -10.727 -13.011 -10.489 1.00 80.12 68 MET A C 1
ATOM 552 O O . MET A 1 68 ? -9.846 -13.037 -9.628 1.00 80.12 68 MET A O 1
ATOM 556 N N . GLU A 1 69 ? -10.696 -13.846 -11.532 1.00 64.88 69 GLU A N 1
ATOM 557 C CA . GLU A 1 69 ? -9.566 -14.744 -11.807 1.00 64.88 69 GLU A CA 1
ATOM 558 C C . GLU A 1 69 ? -8.328 -13.958 -12.285 1.00 64.88 69 GLU A C 1
ATOM 560 O O . GLU A 1 69 ? -7.866 -14.062 -13.426 1.00 64.88 69 GLU A O 1
ATOM 565 N N . ILE A 1 70 ? -7.749 -13.143 -11.405 1.00 66.81 70 ILE A N 1
ATOM 566 C CA . ILE A 1 70 ? -6.489 -12.456 -11.670 1.00 66.81 70 ILE A CA 1
ATOM 567 C C . ILE A 1 70 ? -5.372 -13.499 -11.556 1.00 66.81 70 ILE A C 1
ATOM 569 O O . ILE A 1 70 ? -4.873 -13.810 -10.473 1.00 66.81 70 ILE A O 1
ATOM 573 N N . LYS A 1 71 ? -4.969 -14.073 -12.695 1.00 61.25 71 LYS A N 1
ATOM 574 C CA . LYS A 1 71 ? -3.837 -15.007 -12.745 1.00 61.25 71 LYS A CA 1
ATOM 575 C C . LYS A 1 71 ? -2.562 -14.293 -12.299 1.00 61.25 71 LYS A C 1
ATOM 577 O O . LYS A 1 71 ? -2.140 -13.314 -12.917 1.00 61.25 71 LYS A O 1
ATOM 582 N N . GLN A 1 72 ? -1.914 -14.813 -11.255 1.00 61.53 72 GLN A N 1
ATOM 583 C CA . GLN A 1 72 ? -0.587 -14.349 -10.848 1.00 61.53 72 GLN A CA 1
ATOM 584 C C . GLN A 1 72 ? 0.379 -14.441 -12.037 1.00 61.53 72 GLN A C 1
ATOM 586 O O . GLN A 1 72 ? 0.498 -15.483 -12.689 1.00 61.53 72 GLN A O 1
ATOM 591 N N . LYS A 1 73 ? 1.085 -13.344 -12.339 1.00 60.19 73 LYS A N 1
ATOM 592 C CA . LYS A 1 73 ? 2.123 -13.357 -13.377 1.00 60.19 73 LYS A CA 1
ATOM 593 C C . LYS A 1 73 ? 3.231 -14.319 -12.949 1.00 60.19 73 LYS A C 1
ATOM 595 O O . LYS A 1 73 ? 3.770 -14.183 -11.853 1.00 60.19 73 LYS A O 1
ATOM 600 N N . LYS A 1 74 ? 3.584 -15.270 -13.827 1.00 57.28 74 LYS A N 1
ATOM 601 C CA . LYS A 1 74 ? 4.693 -16.208 -13.593 1.00 57.28 74 LYS A CA 1
ATOM 602 C C . LYS A 1 74 ? 5.946 -15.437 -13.148 1.00 57.28 74 LYS A C 1
ATOM 604 O O . LYS A 1 74 ? 6.282 -14.441 -13.802 1.00 57.28 74 LYS A O 1
ATOM 609 N N . PRO A 1 75 ? 6.658 -15.896 -12.101 1.00 60.91 75 PRO A N 1
ATOM 610 C CA . PRO A 1 75 ? 7.956 -15.342 -11.750 1.00 60.91 75 PRO A CA 1
ATOM 611 C C . PRO A 1 75 ? 8.864 -15.419 -12.978 1.00 60.91 75 PRO A C 1
ATOM 613 O O . PRO A 1 75 ? 9.079 -16.496 -13.537 1.00 60.91 75 PRO A O 1
ATOM 616 N N . ARG A 1 76 ? 9.367 -14.277 -13.446 1.00 60.97 76 ARG A N 1
ATOM 617 C CA . ARG A 1 76 ? 10.393 -14.268 -14.490 1.00 60.97 76 ARG A CA 1
ATOM 618 C C . ARG A 1 76 ? 11.722 -14.629 -13.824 1.00 60.97 76 ARG A C 1
ATOM 620 O O . ARG A 1 76 ? 12.082 -13.996 -12.838 1.00 60.97 76 ARG A O 1
ATOM 627 N N . GLY A 1 77 ? 12.423 -15.631 -14.358 1.00 59.16 77 GLY A N 1
ATOM 628 C CA . GLY A 1 77 ? 13.771 -16.000 -13.912 1.00 59.16 77 GLY A CA 1
ATOM 629 C C . GLY A 1 77 ? 13.874 -17.193 -12.958 1.00 59.16 77 GLY A C 1
ATOM 630 O O . GLY A 1 77 ? 14.838 -17.257 -12.202 1.00 59.16 77 GLY A O 1
ATOM 631 N N . ALA A 1 78 ? 12.937 -18.152 -12.983 1.00 53.28 78 ALA A N 1
ATOM 632 C CA . ALA A 1 78 ? 13.215 -19.452 -12.366 1.00 53.28 78 ALA A CA 1
ATOM 633 C C . ALA A 1 78 ? 14.526 -20.006 -12.963 1.00 53.28 78 ALA A C 1
ATOM 635 O O . ALA A 1 78 ? 14.652 -20.014 -14.193 1.00 53.28 78 ALA A O 1
ATOM 636 N N . PRO A 1 79 ? 15.509 -20.420 -12.142 1.00 51.00 79 PRO A N 1
ATOM 637 C CA . PRO A 1 79 ? 16.761 -20.936 -12.665 1.00 51.00 79 PRO A CA 1
ATOM 638 C C . PRO A 1 79 ? 16.451 -22.157 -13.528 1.00 51.00 79 PRO A C 1
ATOM 640 O O . PRO A 1 79 ? 15.881 -23.143 -13.053 1.00 51.00 79 PRO A O 1
ATOM 643 N N . ILE A 1 80 ? 16.816 -22.092 -14.809 1.00 55.06 80 ILE A N 1
ATOM 644 C CA . ILE A 1 80 ? 16.924 -23.293 -15.630 1.00 55.06 80 ILE A CA 1
ATOM 645 C C . ILE A 1 80 ? 17.995 -24.129 -14.932 1.00 55.06 80 ILE A C 1
ATOM 647 O O . ILE A 1 80 ? 19.145 -23.701 -14.844 1.00 55.06 80 ILE A O 1
ATOM 651 N N . LYS A 1 81 ? 17.621 -25.288 -14.380 1.00 53.81 81 LYS A N 1
ATOM 652 C CA . LYS A 1 81 ? 18.588 -26.289 -13.920 1.00 53.81 81 LYS A CA 1
ATOM 6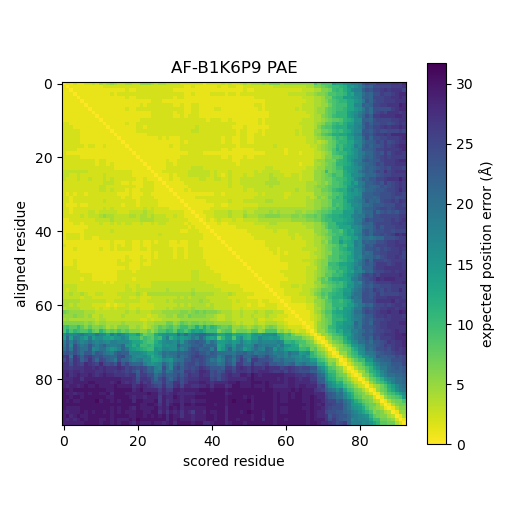53 C C . LYS A 1 81 ? 19.331 -26.801 -15.156 1.00 53.81 81 LYS A C 1
ATOM 655 O O . LYS A 1 81 ? 18.971 -27.832 -15.712 1.00 53.81 81 LYS A O 1
ATOM 660 N N . PHE A 1 82 ? 20.318 -26.049 -15.633 1.00 48.84 82 PHE A N 1
ATOM 661 C CA . PHE A 1 82 ? 21.264 -26.545 -16.616 1.00 48.84 82 PHE A CA 1
ATOM 662 C C . PHE A 1 82 ? 22.090 -27.598 -15.883 1.00 48.84 82 PHE A C 1
ATOM 664 O O . PHE A 1 82 ? 22.757 -27.284 -14.897 1.00 48.84 82 PHE A O 1
ATOM 671 N N . GLY A 1 83 ? 21.934 -28.863 -16.273 1.00 50.78 83 GLY A N 1
ATOM 672 C CA . GLY A 1 83 ? 22.635 -29.973 -15.647 1.00 50.78 83 GLY A CA 1
ATOM 673 C C . GLY A 1 83 ? 24.136 -29.713 -15.677 1.00 50.78 83 GLY A C 1
ATOM 674 O O . GLY A 1 83 ? 24.755 -29.761 -16.734 1.00 50.78 83 GLY A O 1
ATOM 675 N N . MET A 1 84 ? 24.722 -29.421 -14.517 1.00 46.09 84 MET A N 1
ATOM 676 C CA . MET A 1 84 ? 26.167 -29.441 -14.327 1.00 46.09 84 MET A CA 1
ATOM 677 C C . MET A 1 84 ? 26.619 -30.903 -14.363 1.00 46.09 84 MET A C 1
ATOM 679 O O . MET A 1 84 ? 26.792 -31.547 -13.332 1.00 46.09 84 MET A O 1
ATOM 683 N N . SER A 1 85 ? 26.790 -31.453 -15.563 1.00 49.25 85 SER A N 1
ATOM 684 C CA . SER A 1 85 ? 27.612 -32.639 -15.763 1.00 49.25 85 SER A CA 1
ATOM 685 C C . SER A 1 85 ? 29.072 -32.195 -15.725 1.00 49.25 85 SER A C 1
ATOM 687 O O . SER A 1 85 ? 29.633 -31.764 -16.732 1.00 49.25 85 SER A O 1
ATOM 689 N N . HIS A 1 86 ? 29.685 -32.265 -14.544 1.00 49.72 86 HIS A N 1
ATOM 690 C CA . HIS A 1 86 ? 31.136 -32.197 -14.414 1.00 49.72 86 HIS A CA 1
ATOM 691 C C . HIS A 1 86 ? 31.750 -33.413 -15.124 1.00 49.72 86 HIS A C 1
ATOM 693 O O . HIS A 1 86 ? 31.814 -34.503 -14.560 1.00 49.72 86 HIS A O 1
ATOM 699 N N . ALA A 1 87 ? 32.205 -33.236 -16.363 1.00 49.66 87 ALA A N 1
ATOM 700 C CA . ALA A 1 87 ? 33.148 -34.158 -16.980 1.00 49.66 87 ALA A CA 1
ATOM 701 C C . ALA A 1 87 ? 34.551 -33.833 -16.440 1.00 49.66 87 ALA A C 1
ATOM 703 O O . ALA A 1 87 ? 35.046 -32.719 -16.607 1.00 49.66 87 ALA A O 1
ATOM 704 N N . LYS A 1 88 ? 35.175 -34.792 -15.745 1.00 54.69 88 LYS A N 1
ATOM 705 C CA . LYS A 1 88 ? 36.5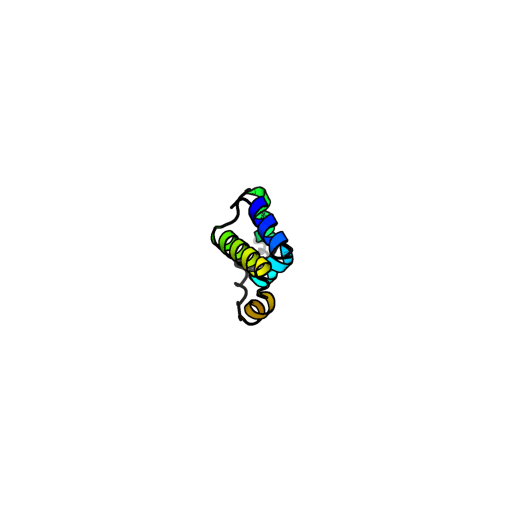91 -34.714 -15.353 1.00 54.69 88 LYS A CA 1
ATOM 706 C C . LYS A 1 88 ? 37.467 -34.715 -16.617 1.00 54.69 88 LYS A C 1
ATOM 708 O O . LYS A 1 88 ? 37.216 -35.551 -17.485 1.00 54.69 88 LYS A O 1
ATOM 713 N N . PRO A 1 89 ? 38.514 -33.878 -16.725 1.00 50.84 89 PRO A N 1
ATOM 714 C CA . PRO A 1 89 ? 39.500 -34.047 -17.781 1.00 50.84 89 PRO A CA 1
ATOM 715 C C . PRO A 1 89 ? 40.357 -35.281 -17.468 1.00 50.84 89 PRO A C 1
ATOM 717 O O . PRO A 1 89 ? 40.916 -35.409 -16.377 1.00 50.84 89 PRO A O 1
ATOM 720 N N . ALA A 1 90 ? 40.416 -36.214 -18.417 1.00 56.38 90 ALA A N 1
ATOM 721 C CA . ALA A 1 90 ? 41.358 -37.320 -18.390 1.00 56.38 90 ALA A CA 1
ATOM 722 C C . ALA A 1 90 ? 42.769 -36.777 -18.649 1.00 56.38 90 ALA A C 1
ATOM 724 O O . ALA A 1 90 ? 42.992 -36.073 -19.633 1.00 56.38 90 ALA A O 1
ATOM 725 N N . LEU A 1 91 ? 43.706 -37.116 -17.764 1.00 51.91 91 LEU A N 1
ATOM 726 C CA . LEU A 1 91 ? 45.134 -36.934 -17.994 1.00 51.91 91 LEU A CA 1
ATOM 727 C C . LEU A 1 91 ? 45.573 -37.713 -19.247 1.00 51.91 91 LEU A C 1
ATOM 729 O O . LEU A 1 91 ? 45.288 -38.901 -19.373 1.00 51.91 91 LEU A O 1
ATOM 733 N N . GLN A 1 92 ? 46.292 -37.031 -20.128 1.00 49.03 92 GLN A N 1
ATOM 734 C CA . GLN A 1 92 ? 47.234 -37.530 -21.138 1.00 49.03 92 GLN A CA 1
ATOM 735 C C . GLN A 1 92 ? 48.324 -3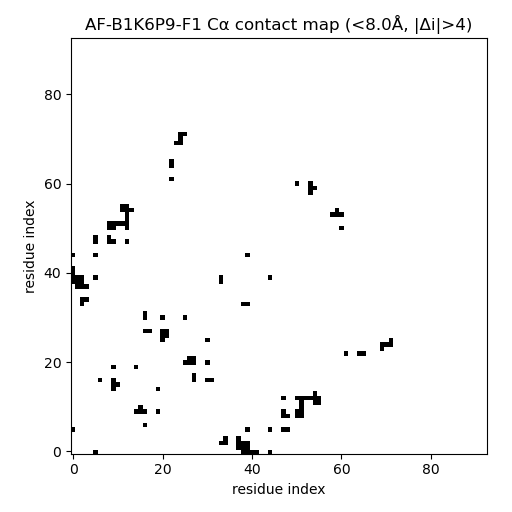6.450 -21.162 1.00 49.03 92 GLN A C 1
ATOM 737 O O . GLN A 1 92 ? 47.979 -35.272 -21.160 1.00 49.03 92 GLN A O 1
ATOM 742 N N . GLY A 1 93 ? 49.621 -36.704 -21.132 1.00 49.47 93 GLY A N 1
ATOM 743 C CA . GLY A 1 93 ? 50.464 -37.888 -21.227 1.00 49.47 93 GLY A CA 1
ATOM 744 C C . GLY A 1 93 ? 51.881 -37.335 -21.366 1.00 49.47 93 GLY A C 1
ATOM 745 O O . GLY A 1 93 ? 52.001 -36.233 -21.952 1.00 49.47 93 GLY A O 1
#